Protein AF-A0A4R4PMS1-F1 (afdb_monomer_lite)

Secondary structure (DSSP, 8-state):
---TT-----TTT---SEETTEE-PPEEEETTS-TT---GGGEEEE-HHHHHTSTTGGGTT-S----

Foldseek 3Di:
DDDPDDQQAAPPPRHGQDDPNHGFDWDWDQCVLDPPPPDPVRITTHGPVVLVPDCNRPNNVVPDPDD

Radius of gyration: 13.78 Å; chains: 1; bounding box: 39×31×27 Å

Structure (mmCIF, N/CA/C/O backbone):
data_AF-A0A4R4PMS1-F1
#
_entry.id   AF-A0A4R4PMS1-F1
#
loop_
_atom_site.group_PDB
_atom_site.id
_atom_site.type_symbol
_atom_site.l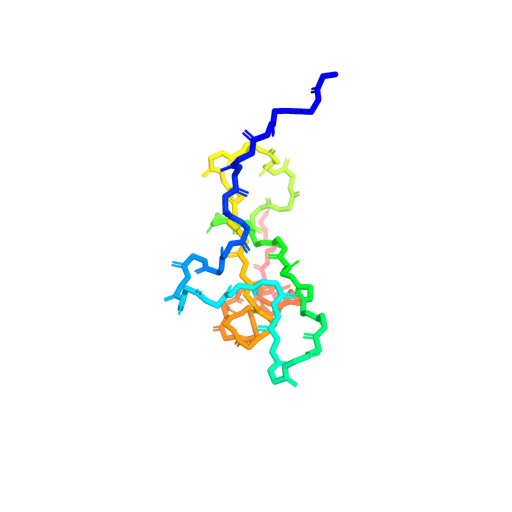abel_atom_id
_atom_site.label_alt_id
_atom_site.label_comp_id
_atom_site.label_asym_id
_atom_site.label_entity_id
_atom_site.label_seq_id
_atom_site.pdbx_PDB_ins_code
_atom_site.Cartn_x
_atom_site.Cartn_y
_atom_site.Cartn_z
_atom_site.occupancy
_atom_site.B_iso_or_equiv
_atom_site.auth_seq_id
_atom_site.auth_comp_id
_atom_site.auth_asym_id
_atom_site.auth_atom_id
_atom_site.pdbx_PDB_model_num
ATOM 1 N N . MET A 1 1 ? -7.189 22.013 -7.754 1.00 44.62 1 MET A N 1
ATOM 2 C CA . MET A 1 1 ? -8.350 21.177 -8.131 1.00 44.62 1 MET A CA 1
ATOM 3 C C . MET A 1 1 ? -8.089 19.751 -7.666 1.00 44.62 1 MET A C 1
ATOM 5 O O . MET A 1 1 ? -7.292 19.073 -8.297 1.00 44.62 1 MET A O 1
ATOM 9 N N . LEU A 1 2 ? -8.691 19.302 -6.562 1.00 48.41 2 LEU A N 1
ATOM 10 C CA . LEU A 1 2 ? -8.668 17.884 -6.186 1.00 48.41 2 LEU A CA 1
ATOM 11 C C . LEU A 1 2 ? -9.955 17.256 -6.715 1.00 48.41 2 LEU A C 1
ATOM 13 O O . LEU A 1 2 ? -11.050 17.659 -6.325 1.00 48.41 2 LEU A O 1
ATOM 17 N N . ARG A 1 3 ? -9.820 16.341 -7.678 1.00 46.62 3 ARG A N 1
ATOM 18 C CA . ARG A 1 3 ? -10.950 15.592 -8.222 1.00 46.62 3 ARG A CA 1
ATOM 19 C C . ARG A 1 3 ? -11.528 14.710 -7.119 1.00 46.62 3 ARG A C 1
ATOM 21 O O . ARG A 1 3 ? -10.844 13.842 -6.586 1.00 46.62 3 ARG A O 1
ATOM 28 N N . ALA A 1 4 ? -12.788 14.967 -6.793 1.00 55.97 4 ALA A N 1
ATOM 29 C CA . ALA A 1 4 ? -13.609 14.119 -5.952 1.00 55.97 4 ALA A CA 1
ATOM 30 C C . ALA A 1 4 ? -13.743 12.718 -6.575 1.00 55.97 4 ALA A C 1
ATOM 32 O O . ALA A 1 4 ? -14.017 12.602 -7.770 1.00 55.97 4 ALA A O 1
ATOM 33 N N . GLY A 1 5 ? -13.593 11.670 -5.758 1.00 51.84 5 GLY A N 1
ATOM 34 C CA . GLY A 1 5 ? -14.234 10.379 -6.025 1.00 51.84 5 GLY A CA 1
ATOM 35 C C . GLY A 1 5 ? -13.355 9.175 -6.366 1.00 51.84 5 GLY A C 1
ATOM 36 O O . GLY A 1 5 ? -13.923 8.138 -6.698 1.00 51.84 5 GLY A O 1
ATOM 37 N N . VAL A 1 6 ? -12.022 9.234 -6.268 1.00 61.47 6 VAL A N 1
ATOM 38 C CA . VAL A 1 6 ? -11.239 7.983 -6.310 1.00 61.47 6 VAL A CA 1
ATOM 39 C C . VAL A 1 6 ? -11.491 7.240 -5.001 1.00 61.47 6 VAL A C 1
ATOM 41 O O . VAL A 1 6 ? -11.107 7.722 -3.936 1.00 61.47 6 VAL A O 1
ATOM 44 N N . ARG A 1 7 ? -12.176 6.093 -5.069 1.00 66.25 7 ARG A N 1
ATOM 45 C CA . ARG A 1 7 ? -12.253 5.169 -3.935 1.00 66.25 7 ARG A CA 1
ATOM 46 C C . ARG A 1 7 ? -10.834 4.710 -3.628 1.00 66.25 7 ARG A C 1
ATOM 48 O O . ARG A 1 7 ? -10.180 4.093 -4.461 1.00 66.25 7 ARG A O 1
ATOM 55 N N . VAL A 1 8 ? -10.343 5.098 -2.457 1.00 82.25 8 VAL A N 1
ATOM 56 C CA . VAL A 1 8 ? -9.018 4.716 -1.972 1.00 82.25 8 VAL A CA 1
ATOM 57 C C . VAL A 1 8 ? -9.186 3.386 -1.246 1.00 82.25 8 VAL A C 1
ATOM 59 O O . VAL A 1 8 ? -9.431 3.345 -0.043 1.00 82.25 8 VAL A O 1
ATOM 62 N N . GLU A 1 9 ? -9.136 2.305 -2.016 1.00 93.81 9 GLU A N 1
ATOM 63 C CA . GLU A 1 9 ? -9.222 0.923 -1.541 1.00 93.81 9 GLU A CA 1
ATOM 64 C C . GLU A 1 9 ? -7.994 0.125 -1.991 1.00 93.81 9 GLU A C 1
ATOM 66 O O . GLU A 1 9 ? -7.337 0.465 -2.973 1.00 93.81 9 GLU A O 1
ATOM 71 N N . CYS A 1 10 ? -7.648 -0.915 -1.239 1.00 94.81 10 CYS A N 1
ATOM 72 C CA . CYS A 1 10 ? -6.547 -1.811 -1.547 1.00 94.81 10 CYS A CA 1
ATOM 73 C C . CYS A 1 10 ? -6.837 -2.549 -2.855 1.00 94.81 10 CYS A C 1
ATOM 75 O O . CYS A 1 10 ? -7.836 -3.262 -2.938 1.00 94.81 10 CYS A O 1
ATOM 77 N N . CYS A 1 11 ? -5.936 -2.462 -3.832 1.00 93.88 11 CYS A N 1
ATOM 78 C CA . CYS A 1 11 ? -6.114 -3.131 -5.123 1.00 93.88 11 CYS A CA 1
ATOM 79 C C . CYS A 1 11 ? -6.153 -4.666 -5.036 1.00 93.88 11 CYS A C 1
ATOM 81 O O . CYS A 1 11 ? -6.685 -5.299 -5.940 1.00 93.88 11 CYS A O 1
ATOM 83 N N . GLU A 1 12 ? -5.618 -5.266 -3.968 1.00 94.00 12 GLU A N 1
ATOM 84 C CA . GLU A 1 12 ? -5.550 -6.730 -3.826 1.00 94.00 12 GLU A CA 1
ATOM 85 C C . GLU A 1 12 ? -6.753 -7.311 -3.075 1.00 94.00 12 GLU A C 1
ATOM 87 O O . GLU A 1 12 ? -7.245 -8.379 -3.423 1.00 94.00 12 GLU A O 1
ATOM 92 N N . CYS A 1 13 ? -7.225 -6.635 -2.022 1.00 94.81 13 CYS A N 1
ATOM 93 C CA . CYS A 1 13 ? -8.257 -7.181 -1.130 1.00 94.81 13 CYS A CA 1
ATOM 94 C C . CYS A 1 13 ? -9.488 -6.287 -0.947 1.00 94.81 13 CYS A C 1
ATOM 96 O O . CYS A 1 13 ? -10.377 -6.639 -0.177 1.00 94.81 13 CYS A O 1
ATOM 98 N N . GLY A 1 14 ? -9.536 -5.121 -1.598 1.00 94.44 14 GLY A N 1
ATOM 99 C CA . GLY A 1 14 ? -10.652 -4.174 -1.495 1.00 94.44 14 GLY A CA 1
ATOM 100 C C . GLY A 1 14 ? -10.762 -3.458 -0.145 1.00 94.44 14 GLY A C 1
ATOM 101 O O . GLY A 1 14 ? -11.739 -2.758 0.102 1.00 94.44 14 GLY A O 1
ATOM 102 N N . GLN A 1 15 ? -9.783 -3.617 0.756 1.00 95.12 15 GLN A N 1
ATOM 103 C CA . GLN A 1 15 ? -9.786 -2.929 2.047 1.00 95.12 15 GLN A CA 1
ATOM 104 C C . GLN A 1 15 ? -9.783 -1.409 1.860 1.00 95.12 15 GLN A C 1
ATOM 106 O O . GLN A 1 15 ? -8.888 -0.875 1.210 1.00 95.12 15 GLN A O 1
ATOM 111 N N . GLY A 1 16 ? -10.741 -0.713 2.466 1.00 93.44 16 GLY A N 1
ATOM 112 C CA . GLY A 1 16 ? -10.823 0.742 2.416 1.00 93.44 16 GLY A CA 1
ATOM 113 C C . GLY A 1 16 ? -9.840 1.435 3.362 1.00 93.44 16 GLY A C 1
ATOM 114 O O . GLY A 1 16 ? -8.873 0.859 3.863 1.00 93.44 16 GLY A O 1
ATOM 115 N N . THR A 1 17 ? -10.124 2.699 3.657 1.00 93.12 17 THR A N 1
ATOM 116 C CA . THR A 1 17 ? -9.341 3.519 4.593 1.00 93.12 17 THR A CA 1
ATOM 117 C C . THR A 1 17 ? -9.766 3.352 6.055 1.00 93.12 17 THR A C 1
ATOM 119 O O . THR A 1 17 ? -9.433 4.193 6.889 1.00 93.12 17 THR A O 1
ATOM 122 N N . GLU A 1 18 ? -10.532 2.312 6.388 1.00 94.31 18 GLU A N 1
ATOM 123 C CA . GLU A 1 18 ? -10.993 2.032 7.749 1.00 94.31 18 GLU A CA 1
ATOM 124 C C . GLU A 1 18 ? -10.862 0.542 8.068 1.00 94.31 18 GLU A C 1
ATOM 126 O O . GLU A 1 18 ? -11.231 -0.315 7.274 1.00 94.31 18 GLU A O 1
ATOM 131 N N . TRP A 1 19 ? -10.358 0.230 9.258 1.00 93.94 19 TRP A N 1
ATOM 132 C CA . TRP A 1 19 ? -10.285 -1.119 9.798 1.00 93.94 19 TRP A CA 1
ATOM 133 C C . TRP A 1 19 ? -10.808 -1.127 11.230 1.00 93.94 19 TRP A C 1
ATOM 135 O O . TRP A 1 19 ? -10.273 -0.427 12.089 1.00 93.94 19 TRP A O 1
ATOM 145 N N . GLN A 1 20 ? -11.846 -1.925 11.498 1.00 94.44 20 GLN A N 1
ATOM 146 C CA . GLN A 1 20 ? -12.489 -2.026 12.819 1.00 94.44 20 GLN A CA 1
ATOM 147 C C . GLN A 1 20 ? -12.888 -0.659 13.416 1.00 94.44 20 GLN A C 1
ATOM 149 O O . GLN A 1 20 ? -12.636 -0.387 14.591 1.00 94.44 20 GLN A O 1
ATOM 154 N N . GLY A 1 21 ? -13.466 0.231 12.601 1.00 94.44 21 GLY A N 1
ATOM 155 C CA . GLY A 1 21 ? -13.865 1.574 13.039 1.00 94.44 21 GLY A CA 1
ATOM 156 C C . GLY A 1 21 ? -12.696 2.534 13.281 1.00 94.44 21 GLY A C 1
ATOM 157 O O . GLY A 1 21 ? -12.877 3.587 13.890 1.00 94.44 21 GLY A O 1
ATOM 158 N N . ARG A 1 22 ? -11.476 2.173 12.863 1.00 93.06 22 ARG A N 1
ATOM 159 C CA . ARG A 1 22 ? -10.275 3.004 13.003 1.00 93.06 22 ARG A CA 1
ATOM 160 C C . ARG A 1 22 ? -9.712 3.367 11.633 1.00 93.06 22 ARG A C 1
ATOM 162 O O . ARG A 1 22 ? -9.702 2.510 10.752 1.00 93.06 22 ARG A O 1
ATOM 169 N N . PRO A 1 23 ? -9.165 4.580 11.450 1.00 94.31 23 PRO A N 1
ATOM 170 C CA . PRO A 1 23 ? -8.509 4.949 10.203 1.00 94.31 23 PRO A CA 1
ATOM 171 C C . PRO A 1 23 ? -7.362 3.991 9.869 1.00 94.31 23 PRO A C 1
ATOM 173 O O . PRO A 1 23 ? -6.469 3.761 10.685 1.00 94.31 23 PRO A O 1
ATOM 176 N N . LEU A 1 24 ? -7.369 3.474 8.647 1.00 93.75 24 LEU A N 1
ATOM 177 C CA . LEU A 1 24 ? -6.303 2.674 8.069 1.00 93.75 24 LEU A CA 1
ATOM 178 C C . LEU A 1 24 ? -5.686 3.450 6.906 1.00 93.75 24 LEU A C 1
ATOM 180 O O . LEU A 1 24 ? -6.370 3.854 5.968 1.00 93.75 24 LEU A O 1
ATOM 184 N N . ARG A 1 25 ? -4.369 3.649 6.954 1.00 93.06 25 ARG A N 1
ATOM 185 C CA . ARG A 1 25 ? -3.631 4.246 5.842 1.00 93.06 25 ARG A CA 1
ATOM 186 C C . ARG A 1 25 ? -3.283 3.158 4.829 1.00 93.06 25 ARG A C 1
ATOM 188 O O . ARG A 1 25 ? -2.649 2.173 5.198 1.00 93.06 25 ARG A O 1
ATOM 195 N N . LEU A 1 26 ? -3.662 3.363 3.570 1.00 93.88 26 LEU A N 1
ATOM 19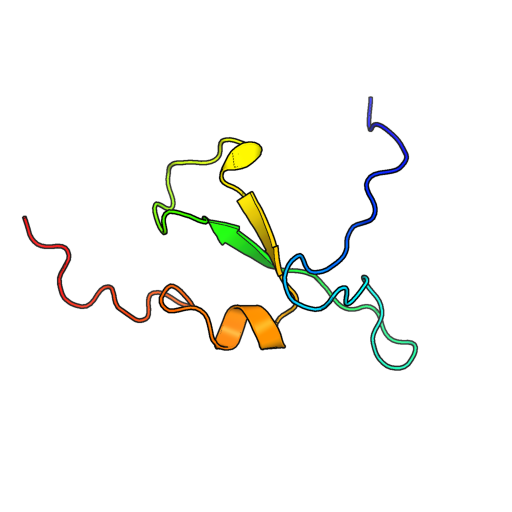6 C CA . LEU A 1 26 ? -3.126 2.576 2.463 1.00 93.88 26 LEU A CA 1
ATOM 197 C C . LEU A 1 26 ? -1.725 3.077 2.098 1.00 93.88 26 LEU A C 1
ATOM 199 O O . LEU A 1 26 ? -1.428 4.271 2.177 1.00 93.88 26 LEU A O 1
ATOM 203 N N . GLU A 1 27 ? -0.869 2.144 1.720 1.00 92.62 27 GLU A N 1
ATOM 204 C CA . GLU A 1 27 ? 0.507 2.355 1.302 1.00 92.62 27 GLU A CA 1
ATOM 205 C C . GLU A 1 27 ? 0.585 2.312 -0.227 1.00 92.62 27 GLU A C 1
ATOM 207 O O . GLU A 1 27 ? -0.215 1.647 -0.882 1.00 92.62 27 GLU A O 1
ATOM 212 N N . VAL A 1 28 ? 1.532 3.048 -0.804 1.00 91.19 28 VAL A N 1
ATOM 213 C CA . VAL A 1 28 ? 1.763 3.046 -2.252 1.00 91.19 28 VAL A CA 1
ATOM 214 C C . VAL A 1 28 ? 2.808 1.985 -2.576 1.00 91.19 28 VAL A C 1
ATOM 216 O O . VAL A 1 28 ? 3.907 2.027 -2.023 1.00 91.19 28 VAL A O 1
ATOM 219 N N . ASP A 1 29 ? 2.469 1.076 -3.485 1.00 90.56 29 ASP A N 1
ATOM 220 C CA . ASP A 1 29 ? 3.386 0.089 -4.056 1.00 90.56 29 ASP A CA 1
ATOM 221 C C . ASP A 1 29 ? 3.618 0.378 -5.544 1.00 90.56 29 ASP A C 1
ATOM 223 O O . ASP A 1 29 ? 2.690 0.730 -6.281 1.00 90.56 29 ASP A O 1
ATOM 227 N N . HIS A 1 30 ? 4.869 0.227 -5.977 1.00 91.75 30 HIS A N 1
ATOM 228 C CA . HIS A 1 30 ? 5.261 0.314 -7.382 1.00 91.75 30 HIS A CA 1
ATOM 229 C C . HIS A 1 30 ? 5.126 -1.071 -8.008 1.00 91.75 30 HIS A C 1
ATOM 231 O O . HIS A 1 30 ? 5.887 -1.972 -7.656 1.00 91.75 30 HIS A O 1
ATOM 237 N N . ILE A 1 31 ? 4.220 -1.227 -8.976 1.00 90.56 31 ILE A N 1
ATOM 238 C CA . ILE A 1 31 ? 3.929 -2.517 -9.629 1.00 90.56 31 ILE A CA 1
ATOM 239 C C . ILE A 1 31 ? 5.208 -3.146 -10.200 1.00 90.56 31 ILE A C 1
ATOM 241 O O . ILE A 1 31 ? 5.426 -4.348 -10.079 1.00 90.56 31 ILE A O 1
ATOM 245 N N . ASN A 1 32 ? 6.086 -2.331 -10.787 1.00 89.56 32 ASN A N 1
ATOM 246 C CA . ASN A 1 32 ? 7.354 -2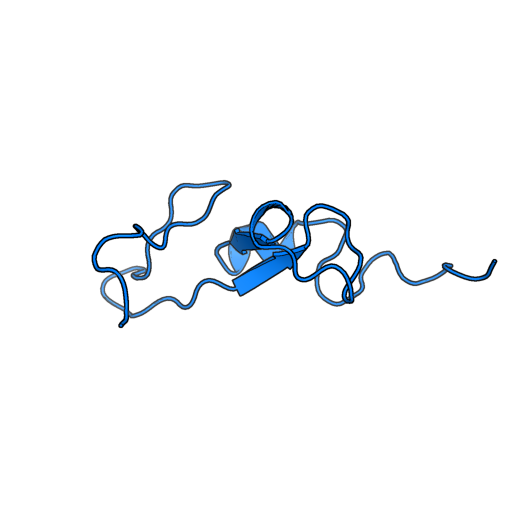.782 -11.362 1.00 89.56 32 ASN A CA 1
ATOM 247 C C . ASN A 1 32 ? 8.554 -2.781 -10.393 1.00 89.56 32 ASN A C 1
ATOM 249 O O . ASN A 1 32 ? 9.687 -2.935 -10.852 1.00 89.56 32 ASN A O 1
ATOM 253 N N . ALA A 1 33 ? 8.343 -2.550 -9.093 1.00 84.75 33 ALA A N 1
ATOM 254 C CA . ALA A 1 33 ? 9.381 -2.435 -8.060 1.00 84.75 33 ALA A CA 1
ATOM 255 C C . ALA A 1 33 ? 10.384 -1.267 -8.209 1.00 84.75 33 ALA A C 1
ATOM 257 O O . ALA A 1 33 ? 11.275 -1.102 -7.364 1.00 84.75 33 ALA A O 1
ATOM 258 N N . ARG A 1 34 ? 10.273 -0.439 -9.256 1.00 85.69 34 ARG A N 1
ATOM 259 C CA . ARG A 1 34 ? 11.200 0.665 -9.537 1.00 85.69 34 ARG A CA 1
ATOM 260 C C . ARG A 1 34 ? 10.736 1.927 -8.822 1.00 85.69 34 ARG A C 1
ATOM 262 O O . ARG A 1 34 ? 9.780 2.569 -9.239 1.00 85.69 34 ARG A O 1
ATOM 269 N N . TYR A 1 35 ? 1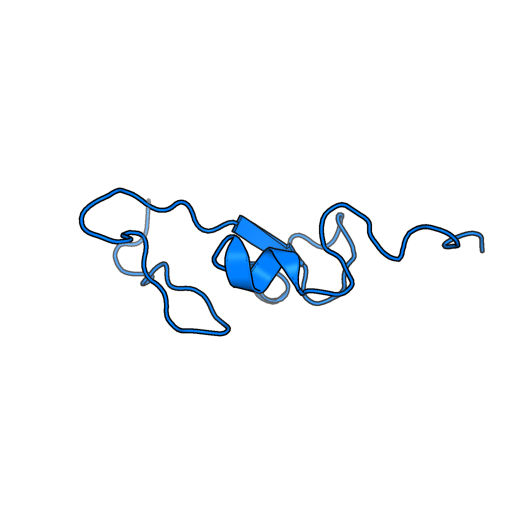1.473 2.327 -7.785 1.00 84.62 35 TYR A N 1
ATOM 270 C CA . TYR A 1 35 ? 11.114 3.474 -6.934 1.00 84.62 35 TYR A CA 1
ATOM 271 C C . TYR A 1 35 ? 11.044 4.818 -7.686 1.00 84.62 35 TYR 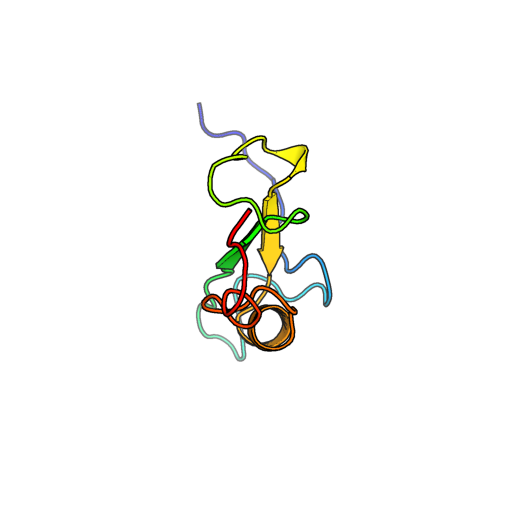A C 1
ATOM 273 O O . TYR A 1 35 ? 10.432 5.771 -7.208 1.00 84.62 35 TYR A O 1
ATOM 281 N N . TRP A 1 36 ? 11.7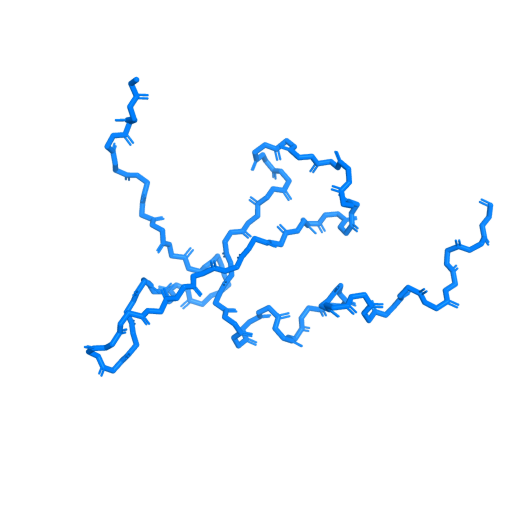03 4.920 -8.843 1.00 87.69 36 TRP A N 1
ATOM 282 C CA . TRP A 1 36 ? 11.728 6.133 -9.661 1.00 87.69 36 TRP A CA 1
ATOM 283 C C . TRP A 1 36 ? 10.549 6.238 -10.635 1.00 87.69 36 TRP A C 1
ATOM 285 O O . TRP A 1 36 ? 10.264 7.334 -11.119 1.00 87.69 36 TRP A O 1
ATOM 295 N N . ASP A 1 37 ? 9.859 5.135 -10.932 1.00 89.56 37 ASP A N 1
ATOM 296 C CA . ASP A 1 37 ? 8.755 5.122 -11.892 1.00 89.56 37 ASP A CA 1
ATOM 297 C C . ASP A 1 37 ? 7.440 5.520 -11.210 1.00 89.56 37 ASP A C 1
ATOM 299 O O . ASP A 1 37 ? 6.626 4.685 -10.826 1.00 89.56 37 ASP A O 1
ATOM 303 N N . ASN A 1 38 ? 7.247 6.826 -11.038 1.00 91.12 38 ASN A N 1
ATOM 304 C CA . ASN A 1 38 ? 6.106 7.410 -10.322 1.00 91.12 38 ASN A CA 1
ATOM 305 C C . ASN A 1 38 ? 4.908 7.729 -11.230 1.00 91.12 38 ASN A C 1
ATOM 307 O O . ASN A 1 38 ? 4.089 8.591 -10.906 1.00 91.12 38 ASN A O 1
ATOM 311 N N . ARG A 1 39 ? 4.813 7.069 -12.388 1.00 93.06 39 ARG A N 1
ATOM 312 C CA . ARG A 1 39 ? 3.650 7.201 -13.268 1.00 93.06 39 ARG A CA 1
ATOM 313 C C . ARG A 1 39 ? 2.408 6.637 -12.562 1.00 93.06 39 ARG A C 1
ATOM 315 O O . ARG A 1 39 ? 2.522 5.558 -11.982 1.00 93.06 39 ARG A O 1
ATOM 322 N N . PRO A 1 40 ? 1.245 7.316 -12.590 1.00 89.38 40 PRO A N 1
ATOM 323 C CA . PRO A 1 40 ? 0.037 6.865 -11.891 1.00 89.38 40 PRO A CA 1
ATOM 324 C C . PRO A 1 40 ? -0.360 5.417 -12.194 1.00 89.38 40 PRO A C 1
ATOM 326 O O . PRO A 1 40 ? -0.836 4.715 -11.313 1.00 89.38 40 PRO A O 1
ATOM 329 N N . GLU A 1 41 ? -0.118 4.957 -13.419 1.00 91.06 41 GLU A N 1
ATOM 330 C CA . GLU A 1 41 ? -0.409 3.603 -13.893 1.00 91.06 41 GLU A CA 1
ATOM 331 C C . GLU A 1 41 ? 0.502 2.535 -13.266 1.00 91.06 41 GLU A C 1
ATOM 333 O O . GLU A 1 41 ? 0.161 1.357 -13.274 1.00 91.06 41 GLU A O 1
ATOM 338 N N . ASN A 1 42 ? 1.664 2.933 -12.739 1.00 92.06 42 ASN A N 1
ATOM 339 C CA . ASN A 1 42 ? 2.615 2.055 -12.056 1.00 92.06 42 ASN A CA 1
ATOM 340 C C . ASN A 1 42 ? 2.437 2.061 -10.527 1.00 92.06 42 ASN A C 1
ATOM 342 O O . ASN A 1 42 ? 3.131 1.324 -9.828 1.00 92.06 42 ASN A O 1
ATOM 346 N N . LEU A 1 43 ? 1.535 2.889 -9.995 1.00 91.12 43 LEU A N 1
ATOM 347 C CA . LEU A 1 43 ? 1.272 2.998 -8.563 1.00 91.12 43 LEU A CA 1
ATOM 348 C C . LEU A 1 43 ? -0.035 2.290 -8.218 1.00 91.12 43 LEU A C 1
ATOM 350 O O . LEU A 1 43 ? -1.070 2.559 -8.825 1.00 91.12 43 LEU A O 1
ATOM 354 N N . ARG A 1 44 ? -0.011 1.440 -7.191 1.00 91.81 44 ARG A N 1
ATOM 355 C CA . ARG A 1 44 ? -1.229 0.854 -6.619 1.00 91.81 44 ARG A CA 1
ATOM 356 C C . ARG A 1 44 ? -1.329 1.113 -5.113 1.00 91.81 44 ARG A C 1
ATOM 358 O O . ARG A 1 44 ? -0.334 0.953 -4.404 1.00 91.81 44 ARG A O 1
ATOM 365 N N . PRO A 1 45 ? -2.506 1.508 -4.597 1.00 93.56 45 PRO A N 1
ATOM 366 C CA . PRO A 1 45 ? -2.767 1.518 -3.164 1.00 93.56 45 PRO A CA 1
ATOM 367 C C . PRO A 1 45 ? -2.920 0.088 -2.626 1.00 93.56 45 PRO A C 1
ATOM 369 O O . PRO A 1 45 ? -3.736 -0.690 -3.119 1.00 93.56 45 PRO A O 1
ATOM 372 N N . LEU A 1 46 ? -2.176 -0.250 -1.575 1.00 94.06 46 LEU A N 1
ATOM 373 C CA . LEU A 1 46 ? -2.264 -1.517 -0.847 1.00 94.06 46 LEU A CA 1
ATOM 374 C C . LEU A 1 46 ? -2.521 -1.271 0.638 1.00 94.06 46 LEU A C 1
ATOM 376 O O . LEU A 1 46 ? -2.017 -0.315 1.219 1.00 94.06 46 LEU A O 1
ATOM 380 N N . CYS A 1 47 ? -3.270 -2.152 1.301 1.00 95.06 47 CYS A N 1
ATOM 381 C CA . CYS A 1 47 ? -3.312 -2.136 2.762 1.00 95.06 47 CYS A CA 1
ATOM 382 C C . CYS A 1 47 ? -1.988 -2.679 3.336 1.00 95.06 47 CYS A C 1
ATOM 384 O O . CYS A 1 47 ? -1.330 -3.482 2.667 1.00 95.06 47 CYS A O 1
ATOM 386 N N . PRO A 1 48 ? -1.607 -2.323 4.578 1.00 93.25 48 PRO A N 1
ATOM 387 C CA . PRO A 1 48 ? -0.338 -2.761 5.170 1.00 93.25 48 PRO A CA 1
ATOM 388 C C . PRO A 1 48 ? -0.150 -4.286 5.187 1.00 93.25 48 PRO A C 1
ATOM 390 O O . PRO A 1 48 ? 0.967 -4.775 5.051 1.00 93.25 48 PRO A O 1
ATOM 393 N N . ASN A 1 49 ? -1.244 -5.049 5.294 1.00 94.25 49 ASN A N 1
ATOM 394 C CA . ASN A 1 49 ? -1.202 -6.513 5.288 1.00 94.25 49 ASN A CA 1
ATOM 395 C C . ASN A 1 49 ? -0.883 -7.082 3.898 1.00 94.25 49 ASN A C 1
ATOM 397 O O . ASN A 1 49 ? -0.029 -7.956 3.778 1.00 94.25 49 ASN A O 1
ATOM 401 N N . CYS A 1 50 ? -1.542 -6.584 2.847 1.00 94.00 50 CYS A N 1
ATOM 402 C CA . CYS A 1 50 ? -1.262 -6.997 1.469 1.00 94.00 50 CYS A CA 1
ATOM 403 C C . CYS A 1 50 ? 0.109 -6.499 1.010 1.00 94.00 50 CYS A C 1
ATOM 405 O O . CYS A 1 50 ? 0.831 -7.224 0.334 1.00 94.00 50 CYS A O 1
ATOM 407 N N . HIS A 1 51 ? 0.508 -5.294 1.418 1.00 93.38 51 HIS A N 1
ATOM 408 C CA . HIS A 1 51 ? 1.831 -4.784 1.089 1.00 93.38 51 HIS A CA 1
ATOM 409 C C . HIS A 1 51 ? 2.934 -5.618 1.752 1.00 93.38 51 HIS A C 1
ATOM 411 O O . HIS A 1 51 ? 3.915 -5.942 1.100 1.00 93.38 51 HIS A O 1
ATOM 417 N N . ALA A 1 52 ? 2.755 -6.066 3.001 1.00 91.31 52 ALA A N 1
ATOM 418 C CA . ALA A 1 52 ? 3.745 -6.888 3.706 1.00 91.31 52 ALA A CA 1
ATOM 419 C C . ALA A 1 52 ? 4.090 -8.218 3.007 1.00 91.31 52 ALA A C 1
ATOM 421 O O . ALA A 1 52 ? 5.163 -8.783 3.260 1.00 91.31 52 ALA A O 1
ATOM 422 N N . VAL A 1 53 ? 3.216 -8.726 2.131 1.00 89.38 53 VAL A N 1
ATOM 423 C CA . VAL A 1 53 ? 3.425 -9.975 1.383 1.00 89.38 53 VAL A CA 1
ATOM 424 C C . VAL A 1 53 ? 3.946 -9.767 -0.044 1.00 89.38 53 VAL A C 1
ATOM 426 O O . VAL A 1 53 ? 4.276 -10.755 -0.687 1.00 89.38 53 VAL A O 1
ATOM 429 N N . THR A 1 54 ? 4.111 -8.530 -0.537 1.00 86.44 54 THR A N 1
ATOM 430 C CA . THR A 1 54 ? 4.712 -8.298 -1.866 1.00 86.44 54 THR A CA 1
ATOM 431 C C . THR A 1 54 ? 6.208 -8.604 -1.865 1.00 86.44 54 THR A C 1
ATOM 433 O O . THR A 1 54 ? 6.906 -8.371 -0.876 1.00 86.44 54 THR A O 1
ATOM 436 N N . ASP A 1 55 ? 6.754 -9.076 -2.983 1.00 79.56 55 ASP A N 1
ATOM 437 C CA . ASP A 1 55 ? 8.194 -9.358 -3.095 1.00 79.56 55 ASP A CA 1
ATOM 438 C C . ASP A 1 55 ? 9.071 -8.114 -2.873 1.00 79.56 55 ASP A C 1
ATOM 440 O O . ASP A 1 55 ? 10.230 -8.235 -2.487 1.00 79.56 55 ASP A O 1
ATOM 444 N N . THR A 1 56 ? 8.498 -6.919 -3.051 1.00 71.25 56 THR A N 1
ATOM 445 C CA . THR A 1 56 ? 9.145 -5.599 -2.998 1.00 71.25 56 THR A CA 1
ATOM 446 C C . THR A 1 56 ? 9.112 -4.929 -1.622 1.00 71.25 56 THR A C 1
ATOM 448 O O . THR A 1 56 ? 9.796 -3.909 -1.422 1.00 71.25 56 THR A O 1
ATOM 451 N N . TYR A 1 57 ? 8.329 -5.474 -0.682 1.00 76.62 57 TYR A N 1
ATOM 452 C CA . TYR A 1 57 ? 8.049 -4.861 0.614 1.00 76.62 57 TYR A CA 1
ATOM 453 C C . TYR A 1 57 ? 9.328 -4.517 1.377 1.00 76.62 57 TYR A C 1
ATOM 455 O O . TYR A 1 57 ? 10.172 -5.382 1.609 1.00 76.62 57 TYR A O 1
ATOM 463 N N . ARG A 1 58 ? 9.483 -3.252 1.795 1.00 69.69 58 ARG A N 1
ATOM 464 C CA . ARG A 1 58 ? 10.665 -2.758 2.539 1.00 69.69 58 ARG A CA 1
ATOM 465 C C . ARG A 1 58 ? 12.008 -3.162 1.924 1.00 69.69 58 ARG A C 1
ATOM 467 O O . ARG A 1 58 ? 12.961 -3.437 2.645 1.00 69.69 58 ARG A O 1
ATOM 474 N N . ALA A 1 59 ? 12.093 -3.203 0.599 1.00 65.25 59 ALA A N 1
ATOM 475 C CA . ALA A 1 59 ? 13.303 -3.641 -0.086 1.00 65.25 59 ALA A CA 1
ATOM 476 C C . ALA A 1 59 ? 13.727 -5.095 0.177 1.00 65.25 59 ALA A C 1
ATOM 478 O O . ALA A 1 59 ? 14.860 -5.477 -0.126 1.00 65.25 59 ALA A O 1
ATOM 479 N N . ARG A 1 60 ? 12.792 -5.942 0.622 1.00 65.94 60 ARG A N 1
ATOM 480 C CA . ARG A 1 60 ? 12.899 -7.391 0.445 1.00 65.94 60 ARG A CA 1
ATOM 481 C C . ARG A 1 60 ? 13.172 -7.666 -1.044 1.00 65.94 60 ARG A C 1
ATOM 483 O O . ARG A 1 60 ? 12.689 -6.945 -1.913 1.00 65.94 60 ARG A O 1
ATOM 490 N N . GLY A 1 61 ? 14.103 -8.574 -1.328 1.00 58.12 61 GLY A N 1
ATOM 491 C CA . GLY A 1 61 ? 14.569 -8.853 -2.694 1.00 58.12 61 GLY A CA 1
ATOM 492 C C . GLY A 1 61 ? 15.627 -7.895 -3.269 1.00 58.12 61 GLY A C 1
ATOM 493 O O . GLY A 1 61 ? 16.232 -8.224 -4.283 1.00 58.12 61 GLY A O 1
ATOM 494 N N . ARG A 1 62 ? 15.960 -6.765 -2.622 1.00 55.25 62 ARG A N 1
ATOM 495 C CA . ARG A 1 62 ? 17.032 -5.845 -3.082 1.00 55.25 62 ARG A CA 1
ATOM 496 C C . ARG A 1 62 ? 18.427 -6.257 -2.599 1.00 55.25 62 ARG A C 1
ATOM 498 O O . ARG A 1 62 ? 19.281 -5.410 -2.369 1.00 55.25 62 ARG A O 1
ATOM 505 N N . ALA A 1 63 ? 18.651 -7.561 -2.443 1.00 51.44 63 ALA A N 1
ATOM 506 C CA . ALA A 1 63 ? 19.946 -8.136 -2.084 1.00 51.44 63 ALA A CA 1
ATOM 507 C C . ALA A 1 63 ? 20.872 -8.355 -3.300 1.00 51.44 63 ALA A C 1
ATOM 509 O O . ALA A 1 63 ? 21.948 -8.920 -3.140 1.00 51.44 63 ALA A O 1
ATOM 510 N N . GLY A 1 64 ? 20.488 -7.925 -4.508 1.00 49.81 64 GLY A N 1
ATOM 511 C CA . GLY A 1 64 ? 21.284 -8.222 -5.700 1.00 49.81 64 GLY A CA 1
ATOM 512 C C . GLY A 1 64 ? 20.910 -7.464 -6.968 1.00 49.81 64 GLY A C 1
ATOM 513 O O . GLY A 1 64 ? 20.995 -8.041 -8.040 1.00 49.81 64 GLY A O 1
ATOM 514 N N . ALA A 1 65 ? 20.517 -6.190 -6.885 1.00 51.91 65 ALA A N 1
ATOM 515 C CA . ALA A 1 65 ? 20.570 -5.324 -8.067 1.00 51.91 65 ALA A CA 1
ATOM 516 C C . ALA A 1 65 ? 21.976 -4.706 -8.162 1.00 51.91 65 ALA A C 1
ATOM 518 O O . ALA A 1 65 ? 22.161 -3.511 -7.945 1.00 51.91 65 ALA A O 1
ATOM 519 N N . VAL A 1 66 ? 22.966 -5.572 -8.388 1.00 46.75 66 VAL A N 1
ATOM 520 C CA . VAL A 1 66 ? 24.248 -5.204 -8.985 1.00 46.75 66 VAL A CA 1
ATOM 521 C C . VAL A 1 66 ? 24.203 -5.722 -10.412 1.00 46.75 66 VAL A C 1
ATOM 523 O O . VAL A 1 66 ? 24.351 -6.917 -10.618 1.00 46.75 66 VAL A O 1
ATOM 526 N N . GLU A 1 67 ? 23.953 -4.824 -11.359 1.00 39.34 67 GLU A N 1
ATOM 527 C CA . GLU A 1 67 ? 24.448 -4.905 -12.738 1.00 39.34 67 GLU A CA 1
ATOM 528 C C . GLU A 1 67 ? 24.821 -3.487 -13.174 1.00 39.34 67 GLU A C 1
ATOM 530 O O . GLU A 1 67 ? 23.965 -2.582 -13.021 1.00 39.34 67 GLU A O 1
#

pLDDT: mean 81.7, std 16.89, range [39.34, 95.12]

Sequence (67 aa):
MLRAGVRVECCECGQGTEWQGRPLRLEVDHINARYWDNRPENLRPLCPNCHAVTDTYRARGRAGAVE